Protein AF-A0A0R0HSN1-F1 (afdb_monomer_lite)

Secondary structure (DSSP, 8-state):
---SS-----B-TTS-BSSS--SS-B-HHHHHH-HHHHTT-S-B-

pLDDT: mean 94.01, std 2.23, range [85.06, 96.56]

Foldseek 3Di:
DDDPDDDDFDADPVLATPDQADDDEDEPVCCVVRVNNVVRYPYYD

InterPro domains:
  IPR000218 Large ribosomal subunit protein uL14 [PF00238] (2-44)
  IPR000218 Large ribosomal subunit protein uL14 [PTHR11761] (1-45)
  IPR036853 Large ribosomal subunit protein uL14 superfamily [G3DSA:2.40.150.20] (1-45)
  IPR036853 Large ribosomal subunit protein uL14 superfamily [SSF50193] (2-44)

Radius of gyration: 10.08 Å; chains: 1; bounding box: 18×18×28 Å

Structure (mmCIF, N/CA/C/O backbone):
data_AF-A0A0R0HSN1-F1
#
_entry.id   AF-A0A0R0HSN1-F1
#
loop_
_atom_site.group_PDB
_atom_site.id
_atom_site.type_symbol
_atom_site.label_atom_id
_atom_site.label_alt_id
_atom_site.label_comp_id
_atom_site.label_asym_id
_atom_site.label_entity_id
_atom_site.label_seq_id
_atom_site.pdbx_PDB_ins_code
_atom_site.Cartn_x
_atom_site.Cartn_y
_atom_site.Cartn_z
_atom_site.occupancy
_atom_site.B_iso_or_equiv
_atom_site.auth_seq_id
_atom_site.auth_comp_id
_atom_site.auth_asym_id
_atom_site.auth_a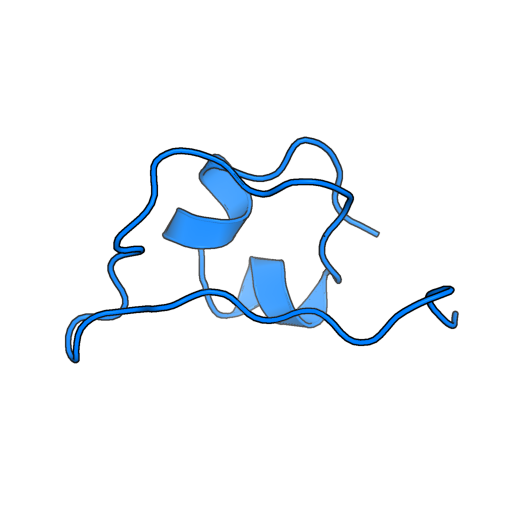tom_id
_atom_site.pdbx_PDB_model_num
ATOM 1 N N . MET A 1 1 ? -11.837 4.589 -19.581 1.00 85.06 1 MET A N 1
ATOM 2 C CA . MET A 1 1 ? -10.457 4.797 -19.095 1.00 85.06 1 MET A CA 1
ATOM 3 C C . MET A 1 1 ? -9.867 3.441 -18.742 1.00 85.06 1 MET A C 1
ATOM 5 O O . MET A 1 1 ? -10.568 2.639 -18.127 1.00 85.06 1 MET A O 1
ATOM 9 N N . TYR A 1 2 ? -8.631 3.173 -19.155 1.00 90.00 2 TYR A N 1
ATOM 10 C CA . TYR A 1 2 ? -7.904 1.935 -18.856 1.00 90.00 2 TYR A CA 1
ATOM 11 C C . TYR A 1 2 ? -6.540 2.299 -18.262 1.00 90.00 2 TYR A C 1
ATOM 13 O O . TYR A 1 2 ? -6.004 3.354 -18.592 1.00 90.00 2 TYR A O 1
ATOM 21 N N . PHE A 1 3 ? -6.036 1.461 -17.358 1.00 93.56 3 PHE A N 1
ATOM 22 C CA . PHE A 1 3 ? -4.704 1.602 -16.763 1.00 93.56 3 PHE A CA 1
ATOM 23 C C . PHE A 1 3 ? -3.739 0.683 -17.516 1.00 93.56 3 PHE A C 1
ATOM 25 O O . PHE A 1 3 ? -4.184 -0.248 -18.189 1.00 93.56 3 PHE A O 1
ATOM 32 N N . GLU A 1 4 ? -2.445 0.985 -17.443 1.00 95.81 4 GLU A N 1
ATOM 33 C CA . GLU A 1 4 ? -1.389 0.215 -18.111 1.00 95.81 4 GLU A CA 1
ATOM 34 C C . GLU A 1 4 ? -1.238 -1.188 -17.508 1.00 95.81 4 GLU A C 1
ATOM 36 O O . GLU A 1 4 ? -0.990 -2.159 -18.222 1.00 95.81 4 GLU A O 1
ATOM 41 N N . ASP A 1 5 ? -1.444 -1.297 -16.199 1.00 95.75 5 ASP A N 1
ATOM 42 C CA . ASP A 1 5 ? -1.217 -2.493 -15.409 1.00 95.75 5 ASP A CA 1
ATOM 43 C C . ASP A 1 5 ? -2.417 -2.855 -14.519 1.00 95.75 5 ASP A C 1
ATOM 45 O O . ASP A 1 5 ? -3.350 -2.077 -14.297 1.00 95.75 5 ASP A O 1
ATOM 49 N N . ASN A 1 6 ? -2.384 -4.086 -14.004 1.00 95.25 6 ASN A N 1
ATOM 50 C CA . ASN A 1 6 ? -3.292 -4.543 -12.961 1.00 95.25 6 ASN A CA 1
ATOM 51 C C . ASN A 1 6 ? -2.562 -4.466 -11.618 1.00 95.25 6 ASN A C 1
ATOM 53 O O . ASN A 1 6 ? -1.587 -5.186 -11.405 1.00 95.25 6 ASN A O 1
ATOM 57 N N . ALA A 1 7 ? -3.074 -3.648 -10.703 1.00 94.88 7 ALA A N 1
ATOM 58 C CA . ALA A 1 7 ? -2.503 -3.456 -9.377 1.00 94.88 7 ALA A CA 1
ATOM 59 C C . ALA A 1 7 ? -3.504 -3.813 -8.270 1.00 94.88 7 ALA A C 1
ATOM 61 O O . ALA A 1 7 ? -4.722 -3.771 -8.457 1.00 94.88 7 ALA A O 1
ATOM 62 N N . GLY A 1 8 ? -2.982 -4.146 -7.090 1.00 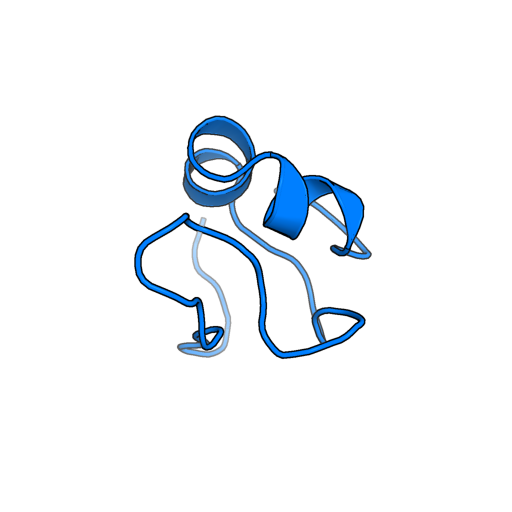94.31 8 GLY A N 1
ATOM 63 C CA . GLY A 1 8 ? -3.776 -4.429 -5.900 1.00 94.31 8 GLY A CA 1
ATOM 64 C C . GLY A 1 8 ? -3.035 -4.036 -4.628 1.00 94.31 8 GLY A C 1
ATOM 65 O O . GLY A 1 8 ? -1.807 -3.981 -4.598 1.00 94.31 8 GLY A O 1
ATOM 66 N N . VAL A 1 9 ? -3.790 -3.774 -3.564 1.00 94.62 9 VAL A N 1
ATOM 67 C CA . VAL A 1 9 ? -3.250 -3.465 -2.236 1.00 94.62 9 VAL A CA 1
ATOM 68 C C . VAL A 1 9 ? -3.749 -4.481 -1.220 1.00 94.62 9 VAL A C 1
ATOM 70 O O . VAL A 1 9 ? -4.882 -4.952 -1.287 1.00 94.62 9 VAL A O 1
ATOM 73 N N . ILE A 1 10 ? -2.893 -4.826 -0.261 1.00 95.62 10 ILE A N 1
ATOM 74 C CA . ILE A 1 10 ? -3.259 -5.735 0.825 1.00 95.62 10 ILE A CA 1
ATOM 75 C C . ILE A 1 10 ? -3.974 -4.935 1.911 1.00 95.62 10 ILE A C 1
ATOM 77 O O . ILE A 1 10 ? -3.426 -3.963 2.440 1.00 95.62 10 ILE A O 1
ATOM 81 N N . VAL A 1 11 ? -5.165 -5.395 2.283 1.00 95.31 11 VAL A N 1
ATOM 82 C CA . VAL A 1 11 ? -5.970 -4.843 3.375 1.00 95.31 11 VAL A CA 1
ATOM 83 C C . VAL A 1 11 ? -6.236 -5.904 4.438 1.00 95.31 11 VAL A C 1
ATOM 85 O O . VAL A 1 11 ? -6.247 -7.102 4.152 1.00 95.31 11 VAL A O 1
ATOM 88 N N . ASN A 1 12 ? -6.444 -5.474 5.680 1.00 94.69 12 ASN A N 1
ATOM 89 C CA . ASN A 1 12 ? -6.975 -6.347 6.725 1.00 94.69 12 ASN A CA 1
ATOM 90 C C . ASN A 1 12 ? -8.516 -6.470 6.607 1.00 94.69 12 ASN A C 1
ATOM 92 O O . ASN A 1 12 ? -9.139 -5.695 5.878 1.00 94.69 12 ASN A O 1
ATOM 96 N N . PRO A 1 13 ? -9.173 -7.386 7.349 1.00 95.06 13 PRO A N 1
ATOM 97 C CA . PRO A 1 13 ? -10.637 -7.516 7.328 1.00 95.06 13 PRO A CA 1
ATOM 98 C C . PRO A 1 13 ? -11.423 -6.270 7.778 1.00 95.06 13 PRO A C 1
ATOM 100 O O . PRO A 1 13 ? -12.635 -6.226 7.603 1.00 95.06 13 PRO A O 1
ATOM 103 N N . LYS A 1 14 ? -10.760 -5.260 8.359 1.00 92.81 14 LYS A N 1
ATOM 104 C CA . LYS A 1 14 ? -11.358 -3.965 8.725 1.00 92.81 14 LYS A CA 1
ATOM 105 C C . LYS A 1 14 ? -11.244 -2.918 7.604 1.00 92.81 14 LYS A C 1
ATOM 107 O O . LYS A 1 14 ? -11.682 -1.787 7.796 1.00 92.81 14 LYS A O 1
ATOM 112 N N . GLY A 1 15 ? -10.640 -3.262 6.464 1.00 88.75 15 GLY A N 1
ATOM 113 C CA . GLY A 1 15 ? -10.417 -2.345 5.341 1.00 88.75 15 GLY A CA 1
ATOM 114 C C . GLY A 1 15 ? -9.226 -1.404 5.522 1.00 88.75 15 GLY A C 1
ATOM 115 O O . GLY A 1 15 ? -9.122 -0.390 4.834 1.00 88.75 15 GLY A O 1
ATOM 116 N N . GLU A 1 16 ? -8.325 -1.699 6.459 1.00 91.50 16 GLU A N 1
ATOM 117 C CA . GLU A 1 16 ? -7.127 -0.897 6.692 1.00 91.50 16 GLU A CA 1
ATOM 118 C C . GLU A 1 16 ? -5.988 -1.427 5.823 1.00 91.50 16 GLU A C 1
ATOM 120 O O . GLU A 1 16 ? -5.699 -2.628 5.817 1.00 91.50 16 GLU A O 1
ATOM 125 N N . MET A 1 17 ? -5.345 -0.527 5.081 1.00 93.19 17 MET A N 1
ATOM 126 C CA . MET A 1 17 ? -4.214 -0.871 4.229 1.00 93.19 17 MET A CA 1
ATOM 127 C C . MET A 1 17 ? -3.023 -1.324 5.083 1.00 93.19 17 MET A C 1
ATOM 129 O O . MET A 1 17 ? -2.690 -0.694 6.084 1.00 93.19 17 MET A O 1
ATOM 133 N N . LYS A 1 18 ? -2.374 -2.421 4.677 1.00 92.75 18 LYS A N 1
ATOM 134 C CA . LYS A 1 18 ? -1.172 -2.939 5.351 1.00 92.75 18 LYS A CA 1
ATOM 135 C C . LYS A 1 18 ? 0.074 -2.082 5.075 1.00 92.75 18 LYS A C 1
ATOM 137 O O . LYS A 1 18 ? 0.973 -2.037 5.906 1.00 92.75 18 LYS A O 1
ATOM 142 N N . GLY A 1 19 ? 0.145 -1.460 3.896 1.00 90.75 19 GLY A N 1
ATOM 143 C CA . GLY A 1 19 ? 1.208 -0.530 3.500 1.00 90.75 19 GLY A CA 1
ATOM 144 C C . GLY A 1 19 ? 0.955 0.910 3.959 1.00 90.75 19 GLY A C 1
ATOM 145 O O . GLY A 1 19 ? -0.066 1.201 4.573 1.00 90.75 19 GLY A O 1
ATOM 146 N N . SER A 1 20 ? 1.887 1.811 3.639 1.00 90.50 20 SER A N 1
ATOM 147 C CA . SER A 1 20 ? 1.815 3.238 3.990 1.00 90.50 20 SER A CA 1
ATOM 148 C C . SER A 1 20 ? 1.382 4.151 2.837 1.00 90.50 20 SER A C 1
ATOM 150 O O . SER A 1 20 ? 0.776 5.186 3.094 1.00 90.50 20 SER A O 1
ATOM 152 N N . ALA A 1 21 ? 1.670 3.783 1.586 1.00 92.25 21 ALA A N 1
ATOM 153 C CA . ALA A 1 21 ? 1.340 4.557 0.388 1.00 92.25 21 ALA A CA 1
ATOM 154 C C . ALA A 1 21 ? 1.119 3.631 -0.816 1.00 92.25 21 ALA A C 1
ATOM 156 O O . ALA A 1 21 ? 1.689 2.536 -0.862 1.00 92.25 21 ALA A O 1
ATOM 157 N N . THR A 1 22 ? 0.325 4.068 -1.797 1.00 92.56 22 THR A N 1
ATOM 158 C CA . THR A 1 22 ? 0.208 3.367 -3.085 1.00 92.56 22 THR A CA 1
ATOM 159 C C . THR A 1 22 ? 1.249 3.883 -4.077 1.00 92.56 22 THR A C 1
ATOM 161 O O . THR A 1 22 ? 1.560 5.075 -4.127 1.00 92.56 22 THR A O 1
ATOM 164 N N . THR A 1 23 ? 1.784 2.989 -4.906 1.00 94.50 23 THR A N 1
ATOM 165 C CA . THR A 1 23 ? 2.575 3.377 -6.077 1.00 94.50 23 THR A CA 1
ATOM 166 C C . THR A 1 23 ? 1.636 3.494 -7.268 1.00 94.50 23 THR A C 1
ATOM 168 O O . THR A 1 23 ? 0.935 2.542 -7.591 1.00 94.50 23 THR A O 1
ATOM 171 N N . GLY A 1 24 ? 1.615 4.666 -7.898 1.00 93.38 24 GLY A N 1
ATOM 172 C CA . GLY A 1 24 ? 0.712 4.952 -9.007 1.00 93.38 24 GLY A CA 1
ATOM 173 C C . GLY A 1 24 ? -0.688 5.423 -8.581 1.00 93.38 24 GLY A C 1
ATOM 174 O O . GLY A 1 24 ? -1.007 5.489 -7.386 1.00 93.38 24 GLY A O 1
ATOM 175 N N . PRO A 1 25 ? -1.501 5.831 -9.567 1.00 95.56 25 PRO A N 1
ATOM 176 C CA . PRO A 1 25 ? -2.859 6.311 -9.349 1.00 95.56 25 PRO A CA 1
ATOM 177 C C . PRO A 1 25 ? -3.857 5.198 -9.013 1.00 95.56 25 PRO A C 1
ATOM 179 O O . PRO A 1 25 ? -3.680 4.048 -9.406 1.00 95.56 25 PRO A O 1
ATOM 182 N N . ILE A 1 26 ? -4.964 5.568 -8.367 1.00 96.00 26 ILE A N 1
ATOM 183 C CA . ILE A 1 26 ? -6.118 4.682 -8.160 1.00 96.00 26 ILE A CA 1
ATOM 184 C C . ILE A 1 26 ? -7.340 5.167 -8.948 1.00 96.00 26 ILE A C 1
ATOM 186 O O . ILE A 1 26 ? -7.466 6.353 -9.257 1.00 96.00 26 ILE A O 1
ATOM 190 N N . ARG A 1 27 ? -8.275 4.256 -9.244 1.00 96.44 27 ARG A N 1
ATOM 191 C CA . ARG A 1 27 ? -9.583 4.629 -9.804 1.00 96.44 27 ARG A CA 1
ATOM 192 C C . ARG A 1 27 ? -10.473 5.302 -8.772 1.00 96.44 27 ARG A C 1
ATOM 194 O O . ARG A 1 27 ? -10.480 4.902 -7.607 1.00 96.44 27 ARG A O 1
ATOM 201 N N . LYS A 1 28 ? -11.326 6.209 -9.237 1.00 95.62 28 LYS A N 1
ATOM 202 C CA . LYS A 1 28 ? -12.394 6.840 -8.461 1.00 95.62 28 LYS A CA 1
ATOM 203 C C . LYS A 1 28 ? -13.311 5.820 -7.786 1.00 95.62 28 LYS A C 1
ATOM 205 O O . LYS A 1 28 ? -13.577 5.950 -6.604 1.00 95.62 28 LYS A O 1
ATOM 210 N N . GLU A 1 29 ? -13.678 4.745 -8.481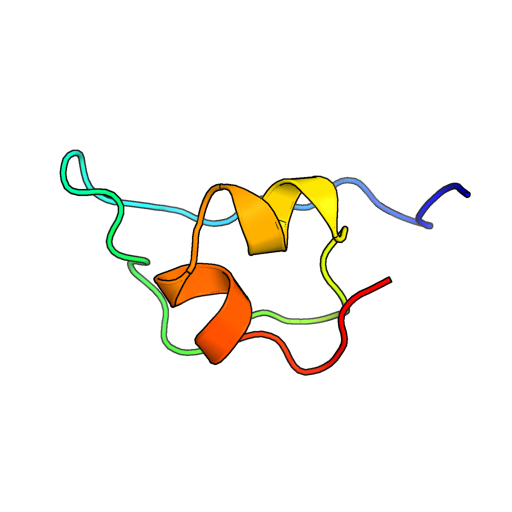 1.00 96.06 29 GLU A N 1
ATOM 211 C CA . GLU A 1 29 ? -14.479 3.650 -7.905 1.00 96.06 29 GLU A CA 1
ATOM 212 C C . GLU A 1 29 ? -13.805 3.008 -6.675 1.00 96.06 29 GLU A C 1
ATOM 214 O O . GLU A 1 29 ? -14.472 2.660 -5.704 1.00 96.06 29 GLU A O 1
ATOM 219 N N . CYS A 1 30 ? -12.471 2.883 -6.687 1.00 95.19 30 CYS A N 1
ATOM 220 C CA . CYS A 1 30 ? -11.706 2.400 -5.536 1.00 95.19 30 CYS A CA 1
ATOM 221 C C . CYS A 1 30 ? -11.653 3.458 -4.427 1.00 95.19 30 CYS A C 1
ATOM 223 O O . CYS A 1 30 ? -11.842 3.129 -3.257 1.00 95.19 30 CYS A O 1
ATOM 225 N N . ALA A 1 31 ? -11.441 4.726 -4.792 1.00 95.94 31 ALA A N 1
ATOM 226 C CA . ALA A 1 31 ? -11.387 5.830 -3.841 1.00 95.94 31 ALA A CA 1
ATOM 227 C C . ALA A 1 31 ? -12.712 6.029 -3.083 1.00 95.94 31 ALA A C 1
ATOM 229 O O . ALA A 1 31 ? -12.694 6.258 -1.874 1.00 95.94 31 ALA A O 1
ATOM 230 N N . ASP A 1 32 ? -13.840 5.884 -3.779 1.00 96.56 32 ASP A N 1
ATOM 231 C CA . ASP A 1 32 ? -15.184 6.055 -3.224 1.00 96.56 32 ASP A CA 1
ATOM 232 C C . ASP A 1 32 ? -15.536 4.939 -2.223 1.00 96.56 32 ASP A C 1
ATOM 234 O O . ASP A 1 32 ? -16.198 5.186 -1.216 1.00 96.56 32 ASP A O 1
ATOM 238 N N . LEU A 1 33 ? -15.065 3.710 -2.466 1.00 95.62 33 LEU A N 1
ATOM 239 C CA . LEU A 1 33 ? -15.313 2.562 -1.587 1.00 95.62 33 LEU A CA 1
ATOM 240 C C . LEU A 1 33 ? -14.311 2.452 -0.432 1.00 95.62 33 LEU A C 1
ATOM 242 O O . LEU A 1 33 ? -14.662 1.964 0.643 1.00 95.62 33 LEU A O 1
ATOM 246 N N . TRP A 1 34 ? -13.069 2.897 -0.634 1.00 94.94 34 TRP A N 1
ATOM 247 C CA . TRP A 1 34 ? -11.970 2.697 0.310 1.00 94.94 34 TRP A CA 1
ATOM 248 C C . TRP A 1 34 ? -11.304 4.024 0.706 1.00 94.94 34 TRP A C 1
ATOM 250 O O . TRP A 1 34 ? -10.189 4.317 0.259 1.00 94.94 34 TRP A O 1
ATOM 260 N N . PRO A 1 35 ? -11.905 4.805 1.629 1.00 93.38 35 PRO A N 1
ATOM 261 C CA . PRO A 1 35 ? -11.412 6.138 1.992 1.00 93.38 35 PRO A CA 1
ATOM 262 C C . PRO A 1 35 ? -9.967 6.156 2.505 1.00 93.38 35 PRO A C 1
ATOM 264 O O . PRO A 1 35 ? -9.216 7.099 2.265 1.00 93.38 35 PRO A O 1
ATOM 267 N N . ARG A 1 36 ? -9.544 5.091 3.199 1.00 92.50 36 ARG A N 1
ATOM 268 C CA . ARG A 1 36 ? -8.168 4.970 3.704 1.00 92.50 36 ARG A CA 1
ATOM 269 C C . ARG A 1 36 ? -7.145 4.742 2.591 1.00 92.50 36 ARG A C 1
ATOM 271 O O . ARG A 1 36 ? -6.021 5.210 2.713 1.00 92.50 36 ARG A O 1
ATOM 278 N N . ILE A 1 37 ? -7.532 4.044 1.524 1.00 94.69 37 ILE A N 1
ATOM 279 C CA . ILE A 1 37 ? -6.685 3.846 0.342 1.00 94.69 37 ILE A CA 1
ATOM 280 C C . ILE A 1 37 ? -6.640 5.150 -0.458 1.00 94.69 37 ILE A C 1
ATOM 282 O O . ILE A 1 37 ? -5.560 5.580 -0.849 1.00 94.69 37 ILE A O 1
ATOM 286 N N . ALA A 1 38 ? -7.784 5.830 -0.605 1.00 95.19 38 ALA A N 1
ATOM 287 C CA . ALA A 1 38 ? -7.865 7.148 -1.233 1.00 95.19 38 ALA A CA 1
ATOM 288 C C . ALA A 1 38 ? -6.924 8.168 -0.579 1.00 95.19 38 ALA A C 1
ATOM 290 O O . ALA A 1 38 ? -6.192 8.865 -1.273 1.00 95.19 38 ALA A O 1
ATOM 291 N N . SER A 1 39 ? -6.881 8.199 0.756 1.00 94.44 39 SER A N 1
ATOM 292 C CA . SER A 1 39 ? -5.995 9.093 1.511 1.00 94.44 39 SER A CA 1
ATOM 293 C C . SER A 1 39 ? -4.500 8.815 1.312 1.00 94.44 39 SER A C 1
ATOM 295 O O . SER A 1 39 ? -3.689 9.677 1.641 1.00 94.44 39 SER A O 1
ATOM 297 N N . ALA A 1 40 ? -4.127 7.624 0.845 1.00 94.88 40 ALA A N 1
ATOM 298 C CA . ALA A 1 40 ? -2.739 7.209 0.656 1.00 94.88 40 ALA A CA 1
ATOM 299 C C . ALA A 1 40 ? -2.310 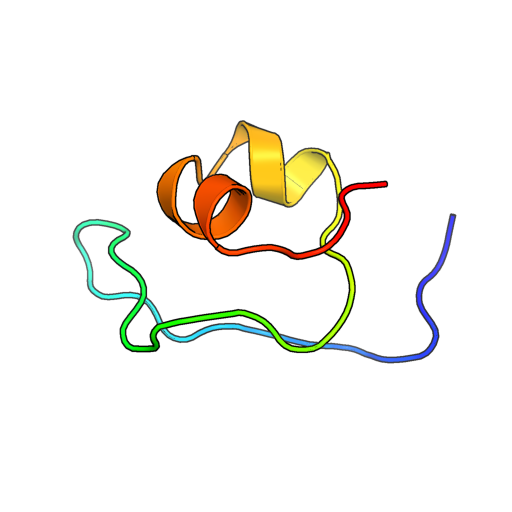7.193 -0.822 1.00 94.88 40 ALA A C 1
ATOM 301 O O . ALA A 1 40 ? -1.174 6.819 -1.129 1.00 94.88 40 ALA A O 1
ATOM 302 N N . ALA A 1 41 ? -3.220 7.560 -1.728 1.00 95.19 41 ALA A N 1
ATOM 303 C CA . ALA A 1 41 ? -2.973 7.600 -3.157 1.00 95.19 41 ALA A CA 1
ATOM 304 C C . ALA A 1 41 ? -2.422 8.958 -3.598 1.00 95.19 41 ALA A C 1
ATOM 306 O O . ALA A 1 41 ? -2.876 10.009 -3.154 1.00 95.19 41 ALA A O 1
ATOM 307 N N . ASN A 1 42 ? -1.470 8.933 -4.532 1.00 94.00 42 ASN A N 1
ATOM 308 C CA . ASN A 1 42 ? -0.867 10.152 -5.081 1.00 94.00 42 ASN A CA 1
ATOM 309 C C . ASN A 1 42 ? -1.747 10.838 -6.140 1.00 94.00 42 ASN A C 1
ATOM 311 O O . ASN A 1 42 ? -1.588 12.028 -6.398 1.00 94.00 42 ASN A O 1
ATOM 315 N N . ALA A 1 43 ? -2.652 10.090 -6.778 1.00 95.75 43 ALA A N 1
ATOM 316 C CA . ALA A 1 43 ? -3.593 10.596 -7.771 1.00 95.75 43 ALA A CA 1
ATOM 317 C C . ALA A 1 43 ? -4.822 9.682 -7.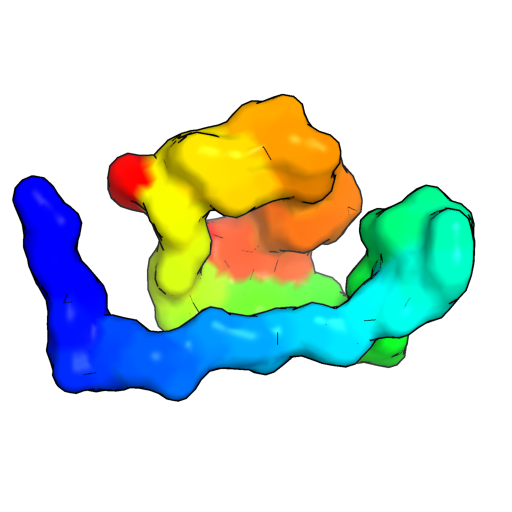861 1.00 95.75 43 ALA A C 1
ATOM 319 O O . ALA A 1 43 ? -4.723 8.466 -7.668 1.00 95.75 43 ALA A O 1
ATOM 320 N N . ILE A 1 44 ? -5.972 10.277 -8.175 1.00 95.62 44 ILE A N 1
ATOM 321 C CA . ILE A 1 44 ? -7.257 9.589 -8.333 1.00 95.62 44 ILE A CA 1
ATOM 322 C C . ILE A 1 44 ? -7.842 9.992 -9.689 1.00 95.62 44 ILE A C 1
ATOM 324 O O . ILE A 1 44 ? -7.914 11.188 -9.981 1.00 95.62 44 ILE A O 1
ATOM 328 N N . PHE A 1 45 ? -8.260 9.008 -10.491 1.00 94.12 45 PHE A N 1
ATOM 329 C CA . PHE A 1 45 ? -8.873 9.206 -11.813 1.00 94.12 45 PHE A CA 1
ATOM 330 C C . PHE A 1 45 ? -10.236 8.529 -11.933 1.00 94.12 45 PHE A C 1
ATOM 332 O O . PHE A 1 45 ? -10.359 7.359 -11.502 1.00 94.12 45 PHE A O 1
#

Organism: Glycine max (NCBI:txid3847)

Sequence (45 aa):
MYFEDNAGVIVNPKGEMKGSATTGPIRKECADLWPRIASAANAIF

=== Feature glossary ===
Feature key, reading from the visual/contextual features back to the raw sequence:

Rendered structure images. Six rendered views show the 3D structure from the faces of a cube — i.e. along ±x, ±y, ±z. Rendering representation is drawn randomly per protein from cartoon (secondary-structure ribbons), sticks (backbone bonds), or molecular surface; coloring is either N→C rainbow (blue at the N-terminus through red at the C-terminus) or one color per chain.

Contact-map, Ramachandran, and PAE plots. The contact map is a binary N×N matrix image: pixel (i, j) is dark where Cα_i and Cα_j are within 8 Å and |i−j|>4. Because the |i−j|>4 filter removes local helical contacts, off-diagonal stripes parallel to the main diagonal indicate parallel β-sheets; stripes perpendicular to it indicate antiparallel β-sheets. The Ramachandran plot scatters every residue's (φ, ψ) pair against the sterically allowed regions. The PAE heatmap renders the predicted-aligned-error matrix.

InterPro / GO / CATH / organism. Database cross-references. InterPro integrates a dozen domain/family signature databases into unified entries with residue-range hits. GO terms attach function/process/location labels with evidence codes. CATH codes position the fold in a four-level structural taxonomy. Organism is the NCBI-taxonomy species name.

Nearest PDB structures. The Foldseek neighbor list gives the closest experimentally determined structures in the PDB, ranked by structural alignment. TM-score near 1 means near-identical fold; near 0.3 means only rough topology match. This is how one finds what a novel AlphaFold prediction most resembles in the solved-structure universe.

Predicted aligned error. PAE(i, j) answers: if I align the predicted and true structures on residue i, how far off (in Å) do I expect residue j to be? A block-diagonal PAE matrix with low values on the blocks and high values off-diagonal is the signature of a multi-domain protein with confide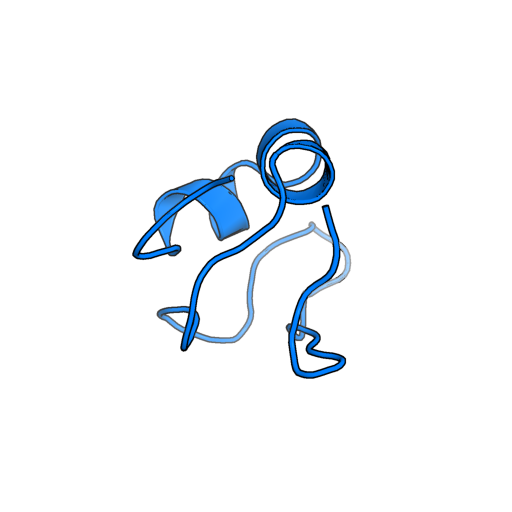ntly predicted domains but uncertain inter-domain orientation.

Solvent-accessible surface area. Accessible surface area quantifies burial. A residue with SASA near zero is packed into the hydrophobic core; one with SASA >100 Å² sits on the surface. Computed here via the Shrake–Rupley numerical algorithm with a 1.4 Å probe.

B-factor. B-factor (Debye–Waller factor) reflects atomic displacement in the crystal lattice. It is an experimental observable (units Å²), not a prediction; low values mean the atom is pinned down, high values mean it moves or is heterogeneous across the crystal.

pLDDT. For AlphaFold models, the B-factor field carries pLDDT — the model's own estimate of local accuracy on a 0–100 scale. Regions with pLDDT<50 should be treated as essentially unmodeled; they often correspond to intrinsically disordered segments.

Backbone torsions (φ/ψ). φ (phi) and ψ (psi) are the two rotatable backbone dihedrals per residue: φ is the C(i-1)–N–Cα–C torsion, ψ is the N–Cα–C–N(i+1) torsion, both in degrees on (−180°, 180°]. α-helical residues cluster near (−60°, −45°); β-strand residues near (−120°, +130°). A Ramachandran plot is simply a scatter of (φ, ψ) for every residue.

Radius of gyration, Cα contacts, bounding box. Radius of gyration (Rg) is the root-mean-square distance of Cα atoms from their centroid — a single number for overall size and compactness. A globular domain of N residues has Rg ≈ 2.2·N^0.38 Å; an extended or disordered chain has a much larger Rg. The Cα contact count is the number of residue pairs whose Cα atoms are within 8 Å and are more than four positions apart in sequence — a standard proxy for tertiary packing density. The bounding box is the smallest axis-aligned box enclosing all Cα atoms.

Secondary structure (3-state, P-SEA). Three-state secondary structure (P-SEA) collapses the eight DSSP classes into helix (a), strand (b), and coil (c). P-SEA assigns these from Cα geometry alone — distances and angles — without requiring backbone oxygens, so it works on any Cα trace.

Secondary structure (8-state, DSSP). DSSP 8-state secondary structure assigns each residue one of H (α-helix), G (3₁₀-helix), I (π-helix), E (extended β-strand), B (isolated β-bridge), T (hydrogen-bonded turn), S (bend), or '-' (coil). The assignment is computed from backbone hydrogen-bond geometry via the Kabsch–Sander algorithm.

Foldseek 3Di. A 3Di character summarizes, for each residue, the relative orientation of the Cα frame of its nearest spatial neighbor. Because it encodes fold topology rather than chemistry, 3Di alignments detect remote structural similarity that sequence alignment misses.

mmCIF coordinates. The mmCIF block holds the 3D Cartesian coordinates of each backbone atom (N, Cα, C, O) in ångströms. mmCIF is the PDB's canonical archive format — a tagged-loop text representation of the atomic model.

Sequence. Sequence gives the chain of amino acids in standard one-letter code (A=alanine, C=cysteine, …, Y=tyrosine), read N→C. It is the only feature that is directly encoded by the gene; all structural features are derived from the folded form of this sequence.